Protein AF-A0A9E5VPP4-F1 (afdb_monomer_lite)

pLDDT: mean 94.97, std 3.97, range [75.56, 98.25]

Foldseek 3Di:
DVVLVVCLVCVCVVCVVDPLLVVLVVVCVVVVLDAEEDDDPPCRNVSNVVNVVVSRYD

Structure (mmCIF, N/CA/C/O backbone):
data_AF-A0A9E5VPP4-F1
#
_entry.id   AF-A0A9E5VPP4-F1
#
loop_
_atom_site.group_PDB
_atom_site.id
_atom_site.type_symbol
_atom_site.label_atom_id
_atom_site.label_alt_id
_atom_site.label_comp_id
_atom_site.label_asym_id
_atom_site.label_entity_id
_atom_site.label_seq_id
_atom_site.pdbx_PDB_ins_code
_atom_site.Cartn_x
_atom_site.Cartn_y
_atom_site.Cartn_z
_atom_site.occupancy
_atom_site.B_iso_or_equiv
_atom_site.auth_seq_id
_atom_site.auth_comp_id
_atom_site.auth_asym_id
_atom_site.auth_atom_id
_atom_site.pdbx_PDB_model_num
ATOM 1 N N . MET A 1 1 ? 14.263 8.210 -10.835 1.00 75.56 1 MET A N 1
ATOM 2 C CA . MET A 1 1 ? 12.873 7.708 -10.952 1.00 75.56 1 MET A CA 1
ATOM 3 C C . MET A 1 1 ? 12.574 7.105 -12.323 1.00 75.56 1 MET A C 1
ATOM 5 O O . MET A 1 1 ? 11.730 6.221 -12.387 1.00 75.56 1 MET A O 1
ATOM 9 N N . ASP A 1 2 ? 13.271 7.501 -13.395 1.00 86.94 2 ASP A N 1
ATOM 10 C CA . ASP A 1 2 ? 13.012 6.978 -14.748 1.00 86.94 2 ASP A CA 1
ATOM 11 C C . ASP A 1 2 ? 13.201 5.464 -14.900 1.00 86.94 2 ASP A C 1
ATOM 13 O O . ASP A 1 2 ? 12.405 4.818 -15.577 1.00 86.94 2 ASP A O 1
ATOM 17 N N . SER A 1 3 ? 14.192 4.883 -14.218 1.00 89.56 3 SER A N 1
ATOM 18 C CA . SER A 1 3 ? 14.408 3.430 -14.185 1.00 89.56 3 SER A CA 1
ATOM 19 C C . SER A 1 3 ? 13.213 2.678 -13.594 1.00 89.56 3 SER A C 1
ATOM 21 O O . SER A 1 3 ? 12.728 1.720 -14.192 1.00 89.56 3 SER A O 1
ATOM 23 N N . TYR A 1 4 ? 12.690 3.150 -12.457 1.00 88.88 4 TYR A N 1
ATOM 24 C CA . TYR A 1 4 ? 11.488 2.583 -11.847 1.00 88.88 4 TYR A CA 1
ATOM 25 C C . TYR A 1 4 ? 10.269 2.761 -12.754 1.00 88.88 4 TYR A C 1
ATOM 27 O O . TYR A 1 4 ? 9.522 1.814 -12.954 1.00 88.88 4 TYR A O 1
ATOM 35 N N . ARG A 1 5 ? 10.094 3.940 -13.369 1.00 90.81 5 ARG A N 1
ATOM 36 C CA . ARG A 1 5 ? 8.977 4.205 -14.291 1.00 90.81 5 ARG A CA 1
ATOM 37 C C . ARG A 1 5 ? 8.963 3.243 -15.480 1.00 90.81 5 ARG A C 1
ATOM 39 O O . ARG A 1 5 ? 7.894 2.818 -15.909 1.00 90.81 5 ARG A O 1
ATOM 46 N N . TYR A 1 6 ? 10.134 2.919 -16.020 1.00 93.06 6 TYR A N 1
ATOM 47 C CA . TYR A 1 6 ? 10.255 1.948 -17.103 1.00 93.06 6 TYR A CA 1
ATOM 48 C C . TYR A 1 6 ? 9.888 0.535 -16.629 1.00 93.06 6 TYR A C 1
ATOM 50 O O . TYR A 1 6 ? 9.054 -0.123 -17.245 1.00 93.06 6 TYR A O 1
ATOM 58 N N . LEU A 1 7 ? 10.444 0.097 -15.495 1.00 92.44 7 LEU A N 1
ATOM 59 C CA . LEU A 1 7 ? 10.178 -1.232 -14.940 1.00 92.44 7 LEU A CA 1
ATOM 60 C C . LEU A 1 7 ? 8.720 -1.414 -14.485 1.00 92.44 7 LEU A C 1
ATOM 62 O O . LEU A 1 7 ? 8.153 -2.486 -14.681 1.00 92.44 7 LEU A O 1
ATOM 66 N N . ALA A 1 8 ? 8.096 -0.374 -13.924 1.00 93.31 8 ALA A N 1
ATOM 67 C CA . ALA A 1 8 ? 6.731 -0.394 -13.392 1.00 93.31 8 ALA A CA 1
ATOM 68 C C . ALA A 1 8 ? 5.698 -0.921 -14.403 1.00 93.31 8 ALA A C 1
ATOM 70 O O . ALA A 1 8 ? 4.724 -1.553 -14.007 1.00 93.31 8 ALA A O 1
ATOM 71 N N . GLN A 1 9 ? 5.947 -0.737 -15.704 1.00 93.94 9 GLN A N 1
ATOM 72 C CA . GLN A 1 9 ? 5.080 -1.217 -16.787 1.00 93.94 9 GLN A CA 1
ATOM 73 C C . GLN A 1 9 ? 4.945 -2.744 -16.837 1.00 93.94 9 GLN A C 1
ATOM 75 O O . GLN A 1 9 ? 3.953 -3.247 -17.351 1.00 93.94 9 GLN A O 1
ATOM 80 N N . ARG A 1 10 ? 5.940 -3.478 -16.327 1.00 94.88 10 ARG A N 1
ATOM 81 C CA . ARG A 1 10 ? 5.967 -4.951 -16.282 1.00 94.88 10 ARG A CA 1
ATOM 82 C C . ARG A 1 10 ? 6.148 -5.493 -14.868 1.00 94.88 10 ARG A C 1
ATOM 84 O O . ARG A 1 10 ? 6.263 -6.697 -14.675 1.00 94.88 10 ARG A O 1
ATOM 91 N N . TYR A 1 11 ? 6.165 -4.616 -13.869 1.00 93.75 11 TYR A N 1
ATOM 92 C CA . TYR A 1 11 ? 6.485 -4.993 -12.498 1.00 93.75 11 TYR A CA 1
ATOM 93 C C . TYR A 1 11 ? 5.450 -5.952 -11.907 1.00 93.75 11 TYR A C 1
ATOM 95 O O . TYR A 1 11 ? 5.819 -6.918 -11.255 1.00 93.75 11 TYR A O 1
ATOM 103 N N . ASN A 1 12 ? 4.164 -5.756 -12.207 1.00 92.44 12 ASN A N 1
ATOM 104 C CA . ASN A 1 12 ? 3.118 -6.670 -11.744 1.00 92.44 12 ASN A CA 1
ATOM 105 C C . ASN A 1 12 ? 3.241 -8.072 -12.367 1.00 92.44 12 ASN A C 1
ATOM 107 O O . ASN A 1 12 ? 2.954 -9.050 -11.692 1.00 92.44 12 ASN A O 1
ATOM 111 N N . GLU A 1 13 ? 3.687 -8.178 -13.624 1.00 95.38 13 GLU A N 1
ATOM 112 C CA . GLU A 1 13 ? 3.952 -9.476 -14.267 1.00 95.38 13 GLU A CA 1
ATOM 113 C C . GLU A 1 13 ? 5.155 -10.172 -13.621 1.00 95.38 13 GLU A C 1
ATOM 115 O O . GLU A 1 13 ? 5.124 -11.376 -13.388 1.00 95.38 13 GLU A O 1
ATOM 120 N N . LEU A 1 14 ? 6.199 -9.405 -13.290 1.00 95.50 14 LEU A N 1
ATOM 121 C CA . LEU A 1 14 ? 7.380 -9.911 -12.592 1.00 95.50 14 LEU A CA 1
ATOM 122 C C . LEU A 1 14 ? 7.061 -10.398 -11.170 1.00 95.50 14 LEU A C 1
ATOM 124 O O . LEU A 1 14 ? 7.681 -11.347 -10.712 1.00 95.50 14 LEU A O 1
ATOM 128 N N . MET A 1 15 ? 6.112 -9.750 -10.493 1.00 96.19 15 MET A N 1
ATOM 129 C CA . MET A 1 15 ? 5.712 -10.045 -9.111 1.00 96.19 15 MET A CA 1
ATOM 130 C C . MET A 1 15 ? 4.473 -10.952 -9.024 1.00 96.19 15 MET A C 1
ATOM 132 O O . MET A 1 15 ? 3.813 -10.992 -7.987 1.00 96.19 15 MET A O 1
ATOM 136 N N . ALA A 1 16 ? 4.106 -11.637 -10.112 1.00 95.50 16 ALA A N 1
ATOM 137 C CA . ALA A 1 16 ? 2.853 -12.391 -10.205 1.00 95.50 16 ALA A CA 1
ATOM 138 C C . ALA A 1 16 ? 2.758 -13.584 -9.234 1.00 95.50 16 ALA A C 1
ATOM 140 O O . ALA A 1 16 ? 1.663 -14.065 -8.955 1.00 95.50 16 ALA A O 1
ATOM 141 N N . ASP A 1 17 ? 3.889 -14.065 -8.728 1.00 97.31 17 ASP A N 1
ATOM 142 C CA . ASP A 1 17 ? 4.006 -15.139 -7.742 1.00 97.31 17 ASP A CA 1
ATOM 143 C C . ASP A 1 17 ? 3.898 -14.650 -6.287 1.00 97.31 17 ASP A C 1
ATOM 145 O O . ASP A 1 17 ? 3.799 -15.461 -5.363 1.00 97.31 17 ASP A O 1
ATOM 149 N N . VAL A 1 18 ? 3.879 -13.333 -6.061 1.00 96.94 18 VAL A N 1
ATOM 150 C CA . VAL A 1 18 ? 3.695 -12.757 -4.729 1.00 96.94 18 VAL A CA 1
ATOM 151 C C . VAL A 1 18 ? 2.218 -12.740 -4.356 1.00 96.94 18 VAL A C 1
ATOM 153 O O . VAL A 1 18 ? 1.393 -12.068 -4.976 1.00 96.94 18 VAL A O 1
ATOM 156 N N . ASP A 1 19 ? 1.895 -13.423 -3.262 1.00 97.88 19 ASP A N 1
ATOM 157 C CA . ASP A 1 19 ? 0.547 -13.465 -2.701 1.00 97.88 19 ASP A CA 1
ATOM 158 C C . ASP A 1 19 ? 0.222 -12.186 -1.908 1.00 97.88 19 ASP A C 1
ATOM 160 O O . ASP A 1 19 ? 0.276 -12.128 -0.674 1.00 97.88 19 ASP A O 1
ATOM 164 N N . TYR A 1 20 ? -0.095 -11.115 -2.634 1.00 97.62 20 TYR A N 1
ATOM 165 C CA . TYR A 1 20 ? -0.480 -9.837 -2.035 1.00 97.62 20 TYR A CA 1
ATOM 166 C C . TYR A 1 20 ? -1.779 -9.921 -1.215 1.00 97.62 20 TYR A C 1
ATOM 168 O O . TYR A 1 20 ? -1.970 -9.103 -0.313 1.00 97.62 20 TYR A O 1
ATOM 176 N N . ASP A 1 21 ? -2.654 -10.894 -1.481 1.00 97.94 21 ASP A N 1
ATOM 177 C CA . ASP A 1 21 ? -3.904 -11.085 -0.737 1.00 97.94 21 ASP A CA 1
ATOM 178 C C . ASP A 1 21 ? -3.640 -11.657 0.662 1.00 97.94 21 ASP A C 1
ATOM 180 O O . ASP A 1 21 ? -4.206 -11.178 1.659 1.00 97.94 21 ASP A O 1
ATOM 184 N N . ALA A 1 22 ? -2.720 -12.621 0.767 1.00 98.25 22 ALA A N 1
ATOM 185 C CA . ALA A 1 22 ? -2.234 -13.125 2.046 1.00 98.25 22 ALA A CA 1
ATOM 186 C C . ALA A 1 22 ? -1.523 -12.027 2.846 1.00 98.25 22 ALA A C 1
ATOM 188 O O . ALA A 1 22 ? -1.787 -11.876 4.042 1.00 98.25 22 ALA A O 1
ATOM 189 N N . TRP A 1 23 ? -0.686 -11.210 2.197 1.00 98.00 23 TRP A N 1
ATOM 190 C CA . TRP A 1 23 ? -0.033 -10.068 2.846 1.00 98.00 23 TRP A CA 1
ATOM 191 C C . TRP A 1 23 ? -1.032 -9.033 3.358 1.00 98.00 23 TRP A C 1
ATOM 193 O O . TRP A 1 23 ? -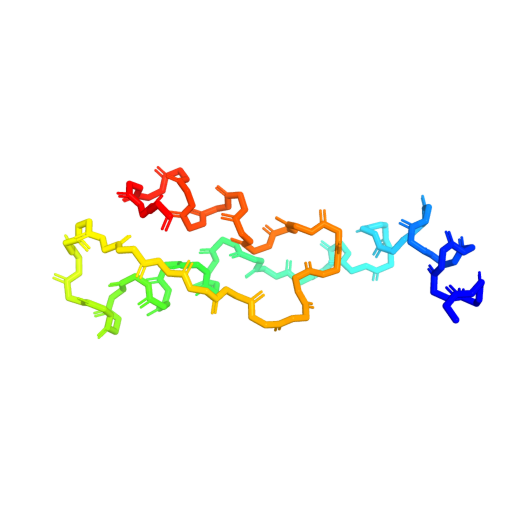0.961 -8.644 4.525 1.00 98.00 23 TRP A O 1
ATOM 203 N N . ALA A 1 24 ? -1.995 -8.621 2.532 1.00 97.38 24 ALA A N 1
ATOM 204 C CA . ALA A 1 24 ? -3.027 -7.677 2.949 1.00 97.38 24 ALA A CA 1
ATOM 205 C C . ALA A 1 24 ? -3.830 -8.223 4.138 1.00 97.38 24 ALA A C 1
ATOM 207 O O . ALA A 1 24 ? -4.113 -7.495 5.085 1.00 97.38 24 ALA A O 1
ATOM 208 N N . SER A 1 25 ? -4.171 -9.515 4.120 1.00 97.50 25 SER A N 1
ATOM 209 C CA . SER A 1 25 ? -4.920 -10.159 5.209 1.00 97.50 25 SER A CA 1
ATOM 210 C C . SER A 1 25 ? -4.099 -10.286 6.489 1.00 97.50 25 SER A C 1
ATOM 212 O O . SER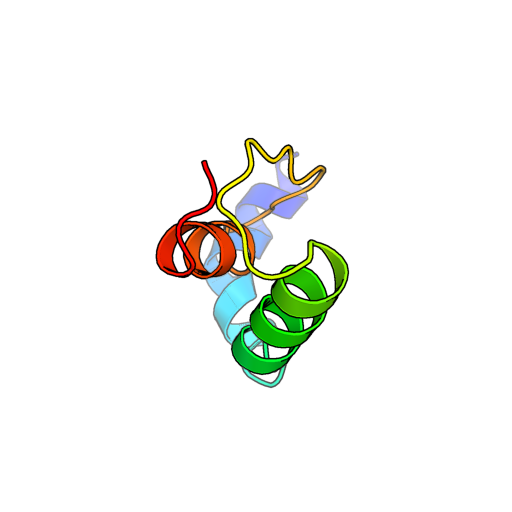 A 1 25 ? -4.623 -10.111 7.589 1.00 97.50 25 SER A O 1
ATOM 214 N N . TYR A 1 26 ? -2.800 -10.554 6.359 1.00 97.75 26 TYR A N 1
ATOM 215 C CA . TYR A 1 26 ? -1.879 -1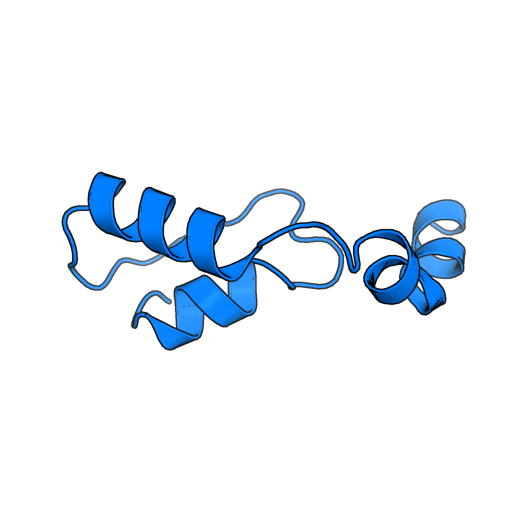0.568 7.486 1.00 97.75 26 TYR A CA 1
ATOM 216 C C . TYR A 1 26 ? -1.777 -9.188 8.149 1.00 97.75 26 TYR A C 1
ATOM 218 O O . TYR A 1 26 ? -1.875 -9.095 9.373 1.00 97.75 26 TYR A O 1
ATOM 226 N N . ILE A 1 27 ? -1.631 -8.127 7.352 1.00 96.88 27 ILE A N 1
ATOM 227 C CA . ILE A 1 27 ? -1.517 -6.745 7.836 1.00 96.88 27 ILE A CA 1
ATOM 228 C C . ILE A 1 27 ? -2.819 -6.280 8.492 1.00 96.88 27 ILE A C 1
ATOM 230 O O . ILE A 1 27 ? -2.782 -5.793 9.616 1.00 96.88 27 ILE A O 1
ATOM 234 N N . ASP A 1 28 ? -3.969 -6.486 7.856 1.00 96.62 28 ASP A N 1
ATOM 235 C CA . ASP A 1 28 ? -5.285 -6.142 8.415 1.00 96.62 28 ASP A CA 1
ATOM 236 C C . ASP A 1 28 ? -5.526 -6.800 9.788 1.00 96.62 28 ASP A C 1
ATOM 238 O O . ASP A 1 28 ? -5.945 -6.153 10.755 1.00 96.62 28 ASP A O 1
ATOM 242 N N . ARG A 1 29 ? -5.107 -8.064 9.942 1.00 96.81 29 ARG A N 1
ATOM 243 C CA . ARG A 1 29 ? -5.130 -8.743 11.243 1.00 96.81 29 ARG A CA 1
ATOM 244 C C . ARG A 1 29 ? -4.231 -8.064 12.282 1.00 96.81 29 ARG A C 1
ATOM 246 O O . ARG A 1 29 ? -4.633 -7.967 13.439 1.00 96.81 29 ARG A O 1
ATOM 253 N N . LEU A 1 30 ? -3.040 -7.593 11.903 1.00 96.56 30 LEU A N 1
ATOM 254 C CA . LEU A 1 30 ? -2.160 -6.835 12.808 1.00 96.56 30 LEU A CA 1
ATOM 255 C C . LEU A 1 30 ? -2.760 -5.479 13.205 1.00 96.56 30 LEU A C 1
ATOM 257 O O . LEU A 1 30 ? -2.541 -5.016 14.322 1.00 96.56 30 LEU A O 1
ATOM 261 N N . LEU A 1 31 ? -3.534 -4.861 12.312 1.00 95.38 31 LEU A N 1
ATOM 262 C CA . LEU A 1 31 ? -4.230 -3.593 12.547 1.00 95.38 31 LEU A CA 1
ATOM 263 C C . LEU A 1 31 ? -5.507 -3.749 13.393 1.00 95.38 31 LEU A C 1
ATOM 265 O O . LEU A 1 31 ? -6.114 -2.752 13.799 1.00 95.38 31 LEU A O 1
ATOM 269 N N . GLY A 1 32 ? -5.891 -4.988 13.707 1.00 93.69 32 GLY A N 1
ATOM 270 C CA . GLY A 1 32 ? -7.028 -5.309 14.562 1.00 93.69 32 GLY A CA 1
ATOM 271 C C . GLY A 1 32 ? -8.375 -5.307 13.840 1.00 93.69 32 GLY A C 1
ATOM 272 O O . GLY A 1 32 ? -9.398 -5.190 14.512 1.00 93.69 32 GLY A O 1
ATOM 273 N N . GLY A 1 33 ? -8.390 -5.418 12.506 1.00 82.38 33 GLY A N 1
ATOM 274 C CA . GLY A 1 33 ? -9.616 -5.602 11.717 1.00 82.38 33 GLY A CA 1
ATOM 275 C C . GLY A 1 33 ? -10.586 -4.420 11.744 1.00 82.38 33 GLY A C 1
ATOM 276 O O . GLY A 1 33 ? -11.792 -4.606 11.587 1.00 82.38 33 GLY A O 1
ATOM 277 N N . ARG A 1 34 ? -10.087 -3.205 12.002 1.00 89.50 34 ARG A N 1
ATOM 278 C CA . ARG A 1 34 ? -10.887 -1.973 11.976 1.00 89.50 34 ARG A CA 1
ATOM 279 C C . ARG A 1 34 ? -10.389 -1.027 10.881 1.00 89.50 34 ARG A C 1
ATOM 281 O O . ARG A 1 34 ? -9.175 -0.929 10.700 1.00 89.50 34 ARG A O 1
ATOM 288 N N . PRO A 1 35 ? -11.283 -0.264 10.229 1.00 94.06 35 PRO A N 1
ATOM 289 C CA . PRO A 1 35 ? -10.900 0.813 9.32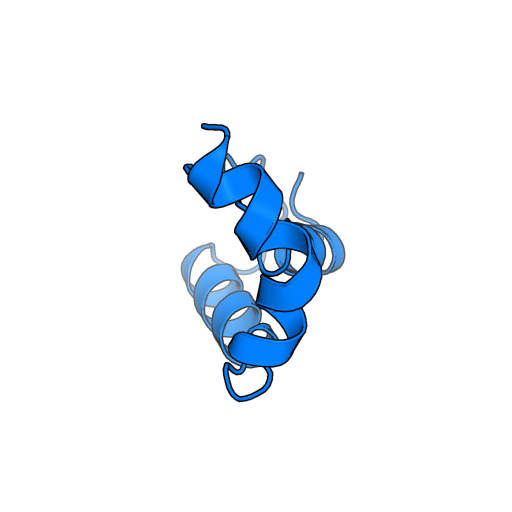3 1.00 94.06 35 PRO A CA 1
ATOM 290 C C . PRO A 1 35 ? -9.910 1.781 9.974 1.00 94.06 35 PRO A C 1
ATOM 292 O O . PRO A 1 35 ? -10.090 2.217 11.116 1.00 94.06 35 PRO A O 1
ATOM 295 N N . LEU A 1 36 ? -8.857 2.115 9.236 1.00 97.06 36 LEU A N 1
ATOM 296 C CA . LEU A 1 36 ? -7.792 3.023 9.652 1.00 97.06 36 LEU A CA 1
ATOM 297 C C . LEU A 1 36 ? -7.397 3.881 8.465 1.00 97.06 36 LEU A C 1
ATOM 299 O O . LEU A 1 36 ? -7.544 3.443 7.328 1.00 97.06 36 LEU A O 1
ATOM 303 N N . ARG A 1 37 ? -6.827 5.051 8.756 1.00 97.69 37 ARG A N 1
ATOM 304 C CA . ARG A 1 37 ? -6.106 5.826 7.757 1.00 97.69 37 ARG A CA 1
ATOM 305 C C . ARG A 1 37 ? -4.651 5.368 7.702 1.00 97.69 37 ARG A C 1
ATOM 307 O O . ARG A 1 37 ? -3.967 5.437 8.727 1.00 97.69 37 ARG A O 1
ATOM 314 N N . LEU A 1 38 ? -4.193 4.895 6.551 1.00 96.19 38 LEU A N 1
ATOM 315 C CA . LEU A 1 38 ? -2.881 4.286 6.360 1.00 96.19 38 LEU A CA 1
ATOM 316 C C . LEU A 1 38 ? -2.018 5.115 5.406 1.00 96.19 38 LEU A C 1
ATOM 318 O O . LEU A 1 38 ? -2.487 5.712 4.445 1.00 96.19 38 LEU A O 1
ATOM 322 N N . PHE A 1 39 ? -0.714 5.124 5.665 1.00 97.00 39 PHE A N 1
ATOM 323 C CA . PHE A 1 39 ? 0.276 5.637 4.726 1.00 97.00 39 PHE A CA 1
ATOM 324 C C . PHE A 1 39 ? 1.219 4.500 4.344 1.00 97.00 39 PHE A C 1
ATOM 326 O O . PHE A 1 39 ? 2.074 4.101 5.137 1.00 97.00 39 PHE A O 1
ATOM 333 N N . GLU A 1 40 ? 1.049 3.962 3.136 1.00 96.75 40 GLU A N 1
ATOM 334 C CA . GLU A 1 40 ? 1.917 2.913 2.609 1.00 96.75 40 GLU A CA 1
ATOM 335 C C . GLU A 1 40 ? 3.127 3.535 1.899 1.00 96.75 40 GLU A C 1
ATOM 337 O O . GLU A 1 40 ? 3.081 3.937 0.734 1.00 96.75 40 GLU A O 1
ATOM 342 N N . ALA A 1 41 ? 4.228 3.661 2.634 1.00 96.88 41 ALA A N 1
ATOM 343 C CA . ALA A 1 41 ? 5.453 4.233 2.099 1.00 96.88 41 ALA A CA 1
ATOM 344 C C . ALA A 1 41 ? 6.064 3.318 1.025 1.00 96.88 41 ALA A C 1
ATOM 346 O O . ALA A 1 41 ? 6.345 2.152 1.281 1.00 96.88 41 ALA A O 1
ATOM 347 N N . GLY A 1 42 ? 6.333 3.874 -0.161 1.00 94.38 42 GLY A N 1
ATOM 348 C CA . GLY A 1 42 ? 6.928 3.111 -1.262 1.00 94.38 42 GLY A CA 1
ATOM 349 C C . GLY A 1 42 ? 5.938 2.212 -2.007 1.00 94.38 42 GLY A C 1
ATOM 350 O O . GLY A 1 42 ? 6.361 1.203 -2.562 1.00 94.38 42 GLY A O 1
ATOM 351 N N . CYS A 1 43 ? 4.662 2.607 -2.074 1.00 95.06 43 CYS A N 1
ATOM 352 C CA . CYS A 1 43 ? 3.556 1.827 -2.645 1.00 95.06 43 CYS A CA 1
ATOM 353 C C . CYS A 1 43 ? 3.724 1.330 -4.085 1.00 95.06 43 CYS A C 1
ATOM 355 O O . CYS A 1 43 ? 3.016 0.426 -4.532 1.00 95.06 43 CYS A O 1
ATOM 357 N N . GLY A 1 44 ? 4.670 1.894 -4.832 1.00 94.50 44 GLY A N 1
ATOM 358 C CA . GLY A 1 44 ? 5.035 1.397 -6.145 1.00 94.50 44 GLY A CA 1
ATOM 359 C C . GLY A 1 44 ? 3.857 1.403 -7.123 1.00 94.50 44 GLY A C 1
ATOM 360 O O . GLY A 1 44 ? 3.352 2.465 -7.470 1.00 94.50 44 GLY A O 1
ATOM 361 N N . THR A 1 45 ? 3.455 0.229 -7.618 1.00 95.38 45 THR A N 1
ATOM 362 C CA . THR A 1 45 ? 2.291 0.063 -8.514 1.00 95.38 45 THR A CA 1
ATOM 363 C C . THR A 1 45 ? 0.948 0.002 -7.776 1.00 95.38 45 THR A C 1
ATOM 365 O O . THR A 1 45 ? -0.090 -0.130 -8.421 1.00 95.38 45 THR A O 1
ATOM 368 N N . GLY A 1 46 ? 0.948 0.101 -6.444 1.00 96.50 46 GLY A N 1
ATOM 369 C CA . GLY A 1 46 ? -0.253 0.116 -5.610 1.00 96.50 46 GLY A CA 1
ATOM 370 C C . GLY A 1 46 ? -0.864 -1.261 -5.338 1.00 96.50 46 GLY A C 1
ATOM 371 O O . GLY A 1 46 ? -1.976 -1.338 -4.818 1.00 96.50 46 GLY A O 1
ATOM 372 N N . SER A 1 47 ? -0.164 -2.353 -5.673 1.00 97.00 47 SER A N 1
ATOM 373 C CA . SER A 1 47 ? -0.687 -3.723 -5.542 1.00 97.00 47 SER A CA 1
ATOM 374 C C . SER A 1 47 ? -1.129 -4.067 -4.117 1.00 97.00 47 SER A C 1
ATOM 376 O O . SER A 1 47 ? -2.140 -4.749 -3.947 1.00 97.00 47 SER A O 1
ATOM 378 N N . LEU A 1 48 ? -0.409 -3.587 -3.098 1.00 97.62 48 LEU A N 1
ATOM 379 C CA . LEU A 1 48 ? -0.800 -3.765 -1.699 1.00 97.62 48 LEU A CA 1
ATOM 380 C C . LEU A 1 48 ? -1.794 -2.690 -1.240 1.00 97.62 48 LEU A C 1
ATOM 382 O O . LEU A 1 48 ? -2.772 -3.030 -0.577 1.00 97.62 48 LEU A O 1
ATOM 386 N N . THR A 1 49 ? -1.588 -1.424 -1.631 1.00 97.94 49 THR A N 1
ATOM 387 C CA . THR A 1 49 ? -2.477 -0.303 -1.275 1.00 97.94 49 THR A CA 1
ATOM 388 C C . THR A 1 49 ? -3.933 -0.600 -1.627 1.00 97.94 49 THR A C 1
ATOM 390 O O . THR A 1 49 ? -4.803 -0.466 -0.774 1.00 97.94 49 THR A O 1
ATOM 393 N N . GLY A 1 50 ? -4.198 -1.057 -2.857 1.00 97.75 50 GLY A N 1
ATOM 394 C CA . GLY A 1 50 ? -5.560 -1.346 -3.316 1.00 97.75 50 GLY A CA 1
ATOM 395 C C . GLY A 1 50 ? -6.242 -2.437 -2.491 1.00 97.75 50 GLY A C 1
ATOM 396 O O . GLY A 1 50 ? -7.404 -2.310 -2.133 1.00 97.75 50 GLY A O 1
ATOM 397 N N . ARG A 1 51 ? -5.497 -3.466 -2.080 1.00 97.75 51 ARG A N 1
ATOM 398 C CA . ARG A 1 51 ? -6.036 -4.554 -1.249 1.00 97.75 51 ARG A CA 1
ATOM 399 C C . ARG A 1 51 ? -6.304 -4.129 0.188 1.00 97.75 51 ARG A C 1
ATOM 401 O O . ARG A 1 51 ? -7.234 -4.631 0.810 1.00 97.75 51 ARG A O 1
ATOM 408 N N . LEU A 1 52 ? -5.486 -3.231 0.735 1.00 97.69 52 LEU A N 1
ATOM 409 C CA . LEU A 1 52 ? -5.764 -2.622 2.036 1.00 97.69 52 LEU A CA 1
ATOM 410 C C . LEU A 1 52 ? -6.997 -1.709 1.951 1.00 97.69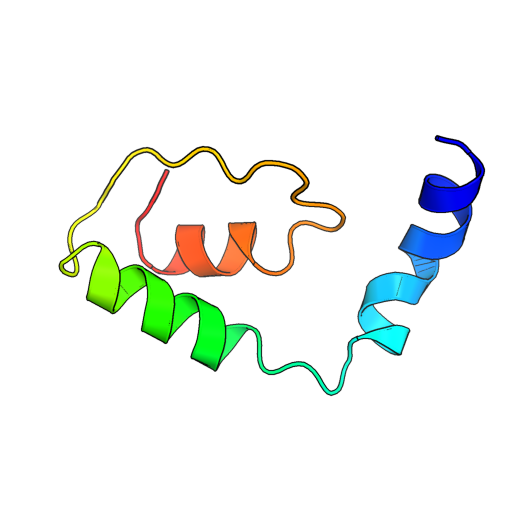 52 LEU A C 1
ATOM 412 O O . LEU A 1 52 ? -7.817 -1.721 2.867 1.00 97.69 52 LEU A O 1
ATOM 416 N N . TYR A 1 53 ? -7.175 -1.003 0.832 1.00 97.62 53 TYR A N 1
ATOM 417 C CA . TYR A 1 53 ? -8.381 -0.220 0.566 1.00 97.62 53 TYR A CA 1
ATOM 418 C C . TYR A 1 53 ? -9.640 -1.096 0.490 1.00 97.62 53 TYR A C 1
ATOM 420 O O . TYR A 1 53 ? -10.628 -0.815 1.165 1.00 97.62 53 TYR A O 1
ATOM 428 N N . ASP A 1 54 ? -9.582 -2.226 -0.220 1.00 97.12 54 ASP A N 1
ATOM 429 C CA . ASP A 1 54 ? -10.694 -3.186 -0.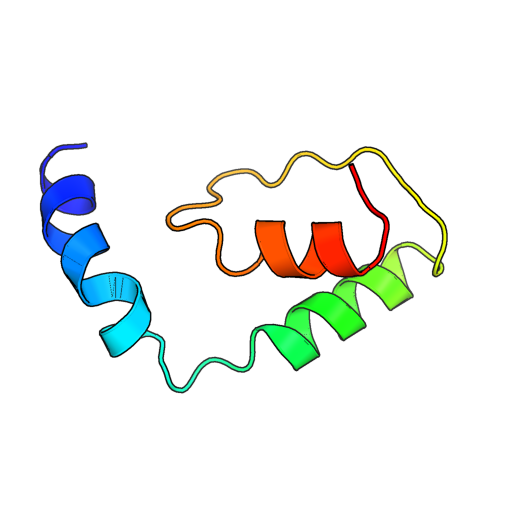314 1.00 97.12 54 ASP A CA 1
ATOM 430 C C . ASP A 1 54 ? -11.075 -3.808 1.043 1.00 97.12 54 ASP A C 1
ATOM 432 O O . ASP A 1 54 ? -12.199 -4.277 1.233 1.00 97.12 54 ASP A O 1
ATOM 436 N N . LYS A 1 55 ? -10.160 -3.783 2.019 1.00 95.50 55 LYS A N 1
ATOM 437 C CA . LYS A 1 55 ? -10.413 -4.194 3.410 1.00 95.50 55 LYS A CA 1
ATOM 438 C C . LYS A 1 55 ? -11.032 -3.091 4.276 1.00 95.50 55 LYS A C 1
ATOM 440 O O . LYS A 1 55 ? -11.341 -3.331 5.441 1.00 95.50 55 LYS A O 1
ATOM 445 N N . GLY A 1 56 ? -11.266 -1.907 3.713 1.00 96.81 56 GLY A N 1
ATOM 446 C CA . GLY A 1 56 ? -11.914 -0.779 4.380 1.00 96.81 56 GLY A CA 1
ATOM 447 C C . GLY A 1 56 ? -10.949 0.213 5.026 1.00 96.81 56 GLY A C 1
ATOM 448 O O . GLY A 1 56 ? -11.388 1.027 5.839 1.00 96.81 56 GLY A O 1
ATOM 449 N N . HIS A 1 57 ? -9.655 0.153 4.706 1.00 96.81 57 HIS A N 1
ATOM 450 C CA . HIS A 1 57 ? -8.701 1.189 5.102 1.00 96.81 57 HIS A CA 1
ATOM 451 C C . HIS A 1 57 ? -8.691 2.350 4.090 1.00 96.81 57 HIS A C 1
ATOM 453 O O . HIS A 1 57 ? -9.005 2.158 2.920 1.00 96.81 57 HIS A O 1
ATOM 459 N N . ASP A 1 58 ? -8.344 3.549 4.557 1.00 94.94 58 ASP A N 1
ATOM 460 C CA . ASP A 1 58 ? -8.242 4.791 3.768 1.00 94.94 58 ASP A CA 1
ATOM 461 C C . ASP A 1 58 ? -6.779 5.213 3.600 1.00 94.94 58 ASP A C 1
ATOM 463 O O . ASP A 1 58 ? -6.102 5.375 4.642 1.00 94.94 58 ASP A O 1
#

Sequence (58 aa):
MDSYRYLAQRYNELMADVDYDAWASYIDRLLGGRPLRLFEAGCGTGSLTGRLYDKGHD

Secondary structure (DSSP, 8-state):
-HHHHHHHHHHHHHTTTS-HHHHHHHHHHHTTSS------TT-TTSHHHHHHHHTT--

Radius of gyration: 12.71 Å; chains: 1; bounding box: 26×23×32 Å